Protein AF-A0AA89AJT4-F1 (afdb_monomer_lite)

Sequence (104 aa):
MENFVWTVGYSFKPEFGYSRRISTKVNALITTIDDVYDVYGTLEELELFTSVIESWDVHQMEQLPDCMKICFLALYNFVNEMAYDVMKEQGPYIIPYLRKVVLP

Structure (mmCIF, N/CA/C/O backbone):
data_AF-A0AA89AJT4-F1
#
_entry.id   AF-A0AA89AJT4-F1
#
loop_
_atom_site.group_PDB
_atom_site.id
_atom_site.type_symbol
_atom_site.label_atom_id
_atom_site.label_alt_id
_atom_site.label_comp_id
_atom_site.label_asym_id
_atom_site.label_entity_id
_atom_site.label_seq_id
_atom_site.pdbx_PDB_ins_code
_atom_site.Cartn_x
_atom_site.Cartn_y
_atom_site.Cartn_z
_atom_site.occupancy
_atom_site.B_iso_or_equiv
_atom_site.auth_seq_id
_atom_site.auth_comp_id
_atom_site.auth_asym_id
_atom_site.auth_atom_id
_atom_site.pdbx_PDB_model_num
ATOM 1 N N . MET A 1 1 ? 0.352 14.358 -5.815 1.00 74.88 1 MET A N 1
ATOM 2 C CA . MET A 1 1 ? 1.329 15.251 -6.484 1.00 74.88 1 MET A CA 1
ATOM 3 C C . MET A 1 1 ? 2.635 15.277 -5.701 1.00 74.88 1 MET A C 1
ATOM 5 O O . MET A 1 1 ? 3.666 14.968 -6.279 1.00 74.88 1 MET A O 1
ATOM 9 N N . GLU A 1 2 ? 2.581 15.537 -4.395 1.00 89.75 2 GLU A N 1
ATOM 10 C CA . GLU A 1 2 ? 3.741 15.532 -3.493 1.00 89.75 2 GLU A CA 1
ATOM 11 C C . GLU A 1 2 ? 4.589 14.248 -3.554 1.00 89.75 2 GLU A C 1
ATOM 13 O O . GLU A 1 2 ? 5.774 14.322 -3.866 1.00 89.75 2 GLU A O 1
ATOM 18 N N . ASN A 1 3 ? 3.986 13.066 -3.387 1.00 91.25 3 ASN A N 1
ATOM 19 C CA . ASN A 1 3 ? 4.708 11.781 -3.430 1.00 91.25 3 ASN A CA 1
ATOM 20 C C . ASN A 1 3 ? 5.517 11.559 -4.719 1.00 91.25 3 ASN A C 1
ATOM 22 O O . ASN A 1 3 ? 6.597 10.962 -4.699 1.00 91.25 3 ASN A O 1
ATOM 26 N N . PHE A 1 4 ? 5.022 12.075 -5.847 1.00 89.44 4 PHE A N 1
ATOM 27 C CA . PHE A 1 4 ? 5.737 12.011 -7.118 1.00 89.44 4 PHE A CA 1
ATOM 28 C C . PHE A 1 4 ? 6.918 12.984 -7.149 1.00 89.44 4 PHE A C 1
ATOM 30 O O . PHE A 1 4 ? 7.994 12.615 -7.612 1.00 89.44 4 PHE A O 1
ATOM 37 N N . VAL A 1 5 ? 6.745 14.200 -6.620 1.00 92.88 5 VAL A N 1
ATOM 38 C CA . VAL A 1 5 ? 7.815 15.205 -6.520 1.00 92.88 5 VAL A CA 1
ATOM 39 C C . VAL A 1 5 ? 8.967 14.682 -5.662 1.00 92.88 5 VAL A C 1
ATOM 41 O O . VAL A 1 5 ? 10.111 14.726 -6.111 1.00 92.88 5 VAL A O 1
ATOM 44 N N . TRP A 1 6 ? 8.670 14.097 -4.497 1.00 90.94 6 TRP A N 1
ATOM 45 C CA . TRP A 1 6 ? 9.666 13.427 -3.652 1.00 90.94 6 TRP A CA 1
ATOM 46 C C . TRP A 1 6 ? 10.446 12.365 -4.423 1.00 90.94 6 TRP A C 1
ATOM 48 O O . TRP A 1 6 ? 11.675 12.319 -4.385 1.00 90.94 6 TRP A O 1
ATOM 58 N N . THR A 1 7 ? 9.729 11.545 -5.189 1.00 92.25 7 THR A N 1
ATOM 59 C CA . THR A 1 7 ? 10.333 10.448 -5.940 1.00 92.25 7 THR A CA 1
ATOM 60 C C . THR A 1 7 ? 11.214 10.933 -7.095 1.00 92.25 7 THR A C 1
ATOM 62 O O . THR A 1 7 ? 12.293 10.391 -7.335 1.00 92.25 7 THR A O 1
ATOM 65 N N . VAL A 1 8 ? 10.793 11.980 -7.807 1.00 92.81 8 VAL A N 1
ATOM 66 C CA . VAL A 1 8 ? 11.617 12.629 -8.835 1.00 92.81 8 VAL A CA 1
ATOM 67 C C . VAL A 1 8 ? 12.863 13.257 -8.214 1.00 92.81 8 VAL A C 1
ATOM 69 O O . VAL A 1 8 ? 13.930 13.157 -8.811 1.00 92.81 8 VAL A O 1
ATOM 72 N N . GLY A 1 9 ? 12.748 13.841 -7.017 1.00 91.88 9 GLY A N 1
ATOM 73 C CA . GLY A 1 9 ? 13.859 14.479 -6.311 1.00 91.88 9 GLY A CA 1
ATOM 74 C C . GLY A 1 9 ? 15.070 13.562 -6.120 1.00 91.88 9 GLY A C 1
ATOM 75 O O . GLY A 1 9 ? 16.195 13.996 -6.355 1.00 91.88 9 GLY A O 1
ATOM 76 N N . TYR A 1 10 ? 14.856 12.287 -5.772 1.00 88.81 10 TYR A N 1
ATOM 77 C CA . TYR A 1 10 ? 15.957 11.328 -5.595 1.00 88.81 10 TYR A CA 1
ATOM 78 C C . TYR A 1 10 ? 16.218 10.432 -6.822 1.00 88.81 10 TYR A C 1
ATOM 80 O O . TYR A 1 10 ? 17.330 9.934 -6.989 1.00 88.81 10 TYR A O 1
ATOM 88 N N . SER A 1 11 ? 15.228 10.226 -7.700 1.00 91.62 11 SER A N 1
ATOM 89 C CA . SER A 1 11 ? 15.307 9.316 -8.856 1.00 91.62 11 SER A CA 1
ATOM 90 C C . SER A 1 11 ? 14.998 10.036 -10.174 1.00 91.62 11 SER A C 1
ATOM 92 O O . SER A 1 11 ? 14.120 9.645 -10.945 1.00 91.62 11 SER A O 1
ATOM 94 N N . PHE A 1 12 ? 15.713 11.130 -10.450 1.00 92.12 12 PHE A N 1
ATOM 95 C CA . PHE A 1 12 ? 15.401 12.046 -11.557 1.00 92.12 12 PHE A CA 1
ATOM 96 C C . PHE A 1 12 ? 15.735 11.510 -12.961 1.00 92.12 12 PHE A C 1
ATOM 98 O O . PHE A 1 12 ? 15.199 12.015 -13.949 1.00 92.12 12 PHE A O 1
ATOM 105 N N . LYS A 1 13 ? 16.617 10.509 -13.089 1.00 94.75 13 LYS A N 1
ATOM 106 C CA . LYS A 1 13 ? 17.116 10.069 -14.405 1.00 94.75 13 LYS A CA 1
ATOM 107 C C . LYS A 1 13 ? 16.025 9.405 -15.264 1.00 94.75 13 LYS A C 1
ATOM 109 O O . LYS A 1 13 ? 15.250 8.612 -14.722 1.00 94.75 13 LYS A O 1
ATOM 114 N N . PRO A 1 14 ? 15.941 9.667 -16.583 1.00 91.38 14 PRO A N 1
ATOM 115 C CA . PRO A 1 14 ? 14.846 9.184 -17.432 1.00 91.38 14 PRO A CA 1
ATOM 116 C C . PRO A 1 14 ? 14.590 7.673 -17.358 1.00 91.38 14 PRO A C 1
ATOM 118 O O . PRO A 1 14 ? 13.432 7.264 -17.257 1.00 91.38 14 PRO A O 1
ATOM 121 N N . GLU A 1 15 ? 15.650 6.865 -17.314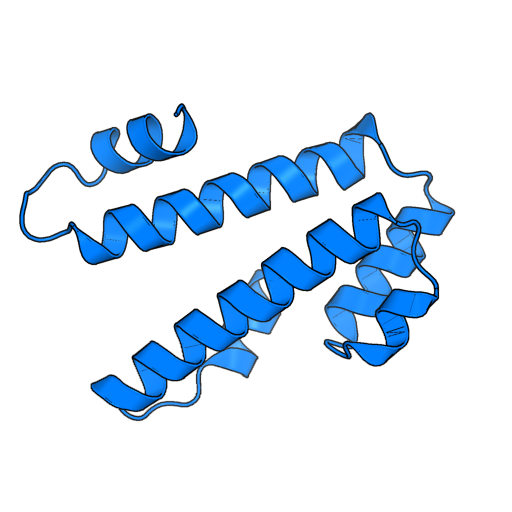 1.00 94.00 15 GLU A N 1
ATOM 122 C CA . GLU A 1 15 ? 15.614 5.399 -17.278 1.00 94.00 15 GLU A CA 1
ATOM 123 C C . GLU A 1 15 ? 14.882 4.816 -16.056 1.00 94.00 15 GLU A C 1
ATOM 125 O O . GLU A 1 15 ? 14.369 3.702 -16.115 1.00 94.00 15 GLU A O 1
ATOM 130 N N . PHE A 1 16 ? 14.742 5.577 -14.967 1.00 92.56 16 PHE A N 1
ATOM 131 C CA . PHE A 1 16 ? 14.076 5.121 -13.742 1.00 92.56 16 PHE A CA 1
ATOM 132 C C . PHE A 1 16 ? 12.558 5.346 -13.730 1.00 92.56 16 PHE A C 1
ATOM 134 O O . PHE A 1 16 ? 11.941 5.361 -12.667 1.00 92.56 16 PHE A O 1
ATOM 141 N N . GLY A 1 17 ? 11.923 5.508 -14.896 1.00 91.88 17 GLY A N 1
ATOM 142 C CA . GLY A 1 17 ? 10.481 5.768 -15.003 1.00 91.88 17 GLY A CA 1
ATOM 143 C C . GLY A 1 17 ? 9.605 4.749 -14.264 1.00 91.88 17 GLY A C 1
ATOM 144 O O . GLY A 1 17 ? 8.708 5.145 -13.518 1.00 91.88 17 GLY A O 1
ATOM 145 N N . TYR A 1 18 ? 9.899 3.453 -14.411 1.00 90.00 18 TYR A N 1
ATOM 146 C CA . TYR A 1 18 ? 9.185 2.392 -13.694 1.00 90.00 18 TYR A CA 1
ATOM 147 C C . TYR A 1 18 ? 9.376 2.504 -12.176 1.00 90.00 18 TYR A C 1
ATOM 149 O O . TYR A 1 18 ? 8.394 2.576 -11.437 1.00 90.00 18 TYR A O 1
ATOM 157 N N . SER A 1 19 ? 10.629 2.625 -11.719 1.00 90.44 19 SER A N 1
ATOM 158 C CA . SER A 1 19 ? 10.946 2.809 -10.297 1.00 90.44 19 SER A CA 1
ATOM 159 C C . SER A 1 19 ? 10.215 4.017 -9.715 1.00 90.44 19 SER A C 1
ATOM 161 O O . SER A 1 19 ? 9.582 3.885 -8.673 1.00 90.44 19 SER A O 1
ATOM 163 N N . ARG A 1 20 ? 10.196 5.162 -10.413 1.00 94.62 20 ARG A N 1
ATOM 164 C CA . ARG A 1 20 ? 9.473 6.348 -9.939 1.00 94.62 20 ARG A CA 1
ATOM 165 C C . ARG A 1 20 ? 7.978 6.100 -9.773 1.00 94.62 20 ARG A C 1
ATOM 167 O O . ARG A 1 20 ? 7.381 6.553 -8.798 1.00 94.62 20 ARG A O 1
ATOM 174 N N . ARG A 1 21 ? 7.358 5.397 -10.722 1.00 93.00 21 ARG A N 1
ATOM 175 C CA . ARG A 1 21 ? 5.928 5.074 -10.659 1.00 93.00 21 ARG A CA 1
ATOM 176 C C . ARG A 1 21 ? 5.619 4.188 -9.453 1.00 93.00 21 ARG A C 1
ATOM 178 O O . ARG A 1 21 ? 4.671 4.480 -8.728 1.00 93.00 21 ARG A O 1
ATOM 185 N N . ILE A 1 22 ? 6.422 3.148 -9.233 1.00 93.31 22 ILE A N 1
ATOM 186 C CA . ILE A 1 22 ? 6.263 2.233 -8.098 1.00 93.31 22 ILE A CA 1
ATOM 187 C C . ILE A 1 22 ? 6.489 2.965 -6.774 1.00 93.31 22 ILE A C 1
ATOM 189 O O . ILE A 1 22 ? 5.610 2.939 -5.920 1.00 93.31 22 ILE A O 1
ATOM 193 N N . SER A 1 23 ? 7.592 3.697 -6.627 1.00 93.00 23 SER A N 1
ATOM 194 C CA . SER A 1 23 ? 7.903 4.444 -5.403 1.00 93.00 23 SER A CA 1
ATOM 195 C C . SER A 1 23 ? 6.861 5.517 -5.083 1.00 93.00 23 SER A C 1
ATOM 197 O O . SER A 1 23 ? 6.511 5.701 -3.926 1.00 93.00 23 SER A O 1
ATOM 199 N N . THR A 1 24 ? 6.270 6.160 -6.094 1.00 94.94 24 T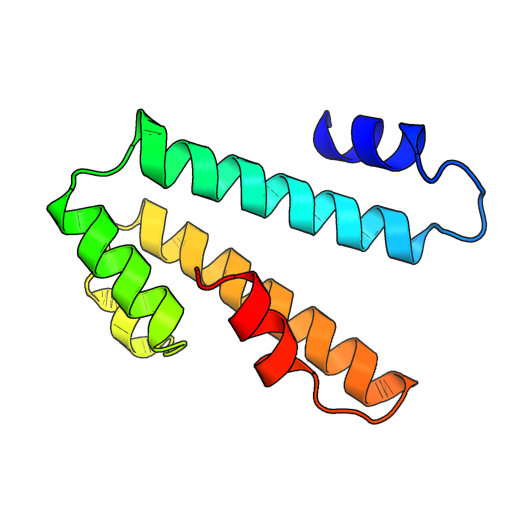HR A N 1
ATOM 200 C CA . THR A 1 24 ? 5.160 7.102 -5.874 1.00 94.94 24 THR A CA 1
ATOM 201 C C . THR A 1 24 ? 3.927 6.409 -5.290 1.00 94.94 24 THR A C 1
ATOM 203 O O . THR A 1 24 ? 3.303 6.958 -4.383 1.00 94.94 24 THR A O 1
ATOM 206 N N . LYS A 1 25 ? 3.568 5.217 -5.799 1.00 94.81 25 LYS A N 1
ATOM 207 C CA . LYS A 1 25 ? 2.463 4.410 -5.253 1.00 94.81 25 LYS A CA 1
ATOM 208 C C . LYS A 1 25 ? 2.773 3.959 -3.817 1.00 94.81 25 LYS A C 1
ATOM 210 O O . LYS A 1 25 ? 1.908 4.092 -2.961 1.00 94.81 25 LYS A O 1
ATOM 215 N N . VAL A 1 26 ? 4.003 3.498 -3.551 1.00 93.94 26 VAL A N 1
ATOM 216 C CA . VAL A 1 26 ? 4.469 3.120 -2.200 1.00 93.94 26 VAL A CA 1
ATOM 217 C C . VAL A 1 26 ? 4.335 4.295 -1.237 1.00 93.94 26 VAL A C 1
ATOM 219 O O . VAL A 1 26 ? 3.685 4.156 -0.211 1.00 93.94 26 VAL A O 1
ATOM 222 N N . ASN A 1 27 ? 4.886 5.460 -1.586 1.00 94.12 27 ASN A N 1
ATOM 223 C CA . ASN A 1 27 ? 4.840 6.641 -0.726 1.00 94.12 27 ASN A CA 1
ATOM 224 C C . ASN A 1 27 ? 3.398 7.069 -0.435 1.00 94.12 27 ASN A C 1
ATOM 226 O O . ASN A 1 27 ? 3.088 7.404 0.698 1.00 94.12 27 ASN A O 1
ATOM 230 N N . ALA A 1 28 ? 2.507 7.002 -1.432 1.00 95.56 28 ALA A N 1
ATOM 231 C CA . ALA A 1 28 ? 1.092 7.298 -1.226 1.00 95.56 28 ALA A CA 1
ATOM 232 C C . ALA A 1 28 ? 0.422 6.330 -0.246 1.00 95.56 28 ALA A C 1
ATOM 234 O O . ALA A 1 28 ? -0.302 6.779 0.634 1.00 95.56 28 ALA A O 1
ATOM 235 N N . LEU A 1 29 ? 0.692 5.028 -0.363 1.00 95.44 29 LEU A N 1
ATOM 236 C CA . LEU A 1 29 ? 0.179 4.043 0.588 1.00 95.44 29 LEU A CA 1
ATOM 237 C C . LEU A 1 29 ? 0.745 4.265 1.991 1.00 95.44 29 LEU A C 1
ATOM 239 O O . LEU A 1 29 ? -0.023 4.213 2.940 1.00 95.44 29 LEU A O 1
ATOM 243 N N . ILE A 1 30 ? 2.043 4.563 2.120 1.00 94.12 30 ILE A N 1
ATOM 244 C CA . ILE A 1 30 ? 2.670 4.866 3.415 1.00 94.12 30 ILE A CA 1
ATOM 245 C C . ILE A 1 30 ? 1.971 6.054 4.070 1.0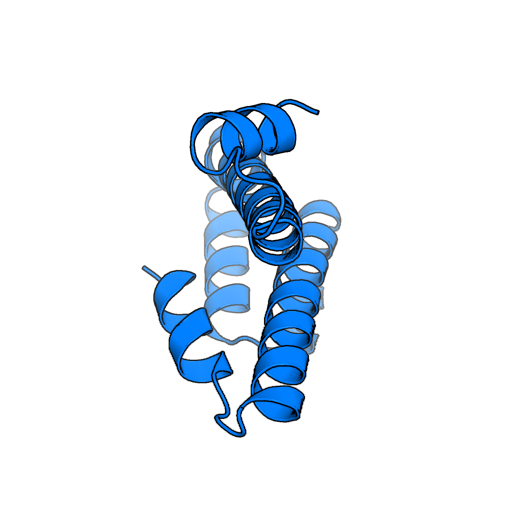0 94.12 30 ILE A C 1
ATOM 247 O O . ILE A 1 30 ? 1.522 5.918 5.196 1.00 94.12 30 ILE A O 1
ATOM 251 N N . THR A 1 31 ? 1.809 7.174 3.359 1.00 94.88 31 THR A N 1
ATOM 252 C CA . THR A 1 31 ? 1.144 8.363 3.919 1.00 94.88 31 THR A CA 1
ATOM 253 C C . THR A 1 31 ? -0.318 8.098 4.270 1.00 94.88 31 THR A C 1
ATOM 255 O O . THR A 1 31 ? -0.803 8.572 5.282 1.00 94.88 31 THR A O 1
ATOM 258 N N . THR A 1 32 ? -1.033 7.309 3.463 1.00 94.81 32 THR A N 1
ATOM 259 C CA . THR A 1 32 ? -2.431 6.970 3.768 1.00 94.81 32 THR A CA 1
ATOM 260 C C . THR A 1 32 ? -2.547 6.035 4.969 1.00 94.81 32 THR A C 1
ATOM 262 O O . THR A 1 32 ? -3.491 6.162 5.737 1.00 94.81 32 THR A O 1
ATOM 265 N N . ILE A 1 33 ? -1.624 5.085 5.132 1.00 95.12 33 ILE A N 1
ATOM 266 C CA . ILE A 1 33 ? -1.594 4.209 6.307 1.00 95.12 33 ILE A CA 1
ATOM 267 C C . ILE A 1 33 ? -1.198 5.015 7.549 1.00 95.12 33 ILE A C 1
ATOM 269 O O . ILE A 1 33 ? -1.816 4.824 8.586 1.00 95.12 33 ILE A O 1
ATOM 273 N N . ASP A 1 34 ? -0.241 5.935 7.438 1.00 95.31 34 ASP A N 1
ATOM 274 C CA . ASP A 1 34 ? 0.150 6.858 8.512 1.00 95.31 34 ASP A CA 1
ATOM 275 C C . ASP A 1 34 ? -1.076 7.604 9.064 1.00 95.31 34 ASP A C 1
ATOM 277 O O . ASP A 1 34 ? -1.421 7.388 10.223 1.00 95.31 34 ASP A O 1
ATOM 281 N N . ASP A 1 35 ? -1.834 8.285 8.190 1.00 95.75 35 ASP A N 1
ATOM 282 C CA . ASP A 1 35 ? -3.083 8.990 8.540 1.00 95.75 35 ASP A CA 1
ATOM 283 C C . ASP A 1 35 ? -4.132 8.071 9.205 1.00 95.75 35 ASP A C 1
ATOM 285 O O . ASP A 1 35 ? -4.938 8.498 10.041 1.00 95.75 35 ASP A O 1
ATOM 289 N N . VAL A 1 36 ? -4.172 6.790 8.806 1.00 95.44 36 VAL A N 1
ATOM 290 C CA . VAL A 1 36 ? -5.060 5.798 9.427 1.00 95.44 36 VAL A CA 1
ATOM 291 C C . VAL A 1 36 ? -4.653 5.566 10.882 1.00 95.44 36 VAL A C 1
ATOM 293 O O . VAL A 1 36 ? -5.536 5.540 11.736 1.00 95.44 36 VAL A O 1
ATOM 296 N N . TYR A 1 37 ? -3.357 5.423 11.167 1.00 95.00 37 TYR A N 1
ATOM 297 C CA . TYR A 1 37 ? -2.838 5.109 12.501 1.00 95.00 37 TYR A CA 1
ATOM 298 C C . TYR A 1 37 ? -2.724 6.315 13.442 1.00 95.00 37 TYR A C 1
ATOM 300 O O . TYR A 1 37 ? -2.860 6.127 14.651 1.00 95.00 37 TYR A O 1
ATOM 308 N N . ASP A 1 38 ? -2.452 7.521 12.944 1.00 95.44 38 ASP A N 1
ATOM 309 C CA . ASP A 1 38 ? -2.152 8.683 13.792 1.00 95.44 38 ASP A CA 1
ATOM 310 C C . ASP A 1 38 ? -3.315 9.684 13.939 1.00 95.44 38 ASP A C 1
ATOM 312 O O . ASP A 1 38 ? -3.365 10.424 14.928 1.00 95.44 38 ASP A O 1
ATOM 316 N N . VAL A 1 39 ? -4.273 9.682 13.002 1.00 94.38 39 VAL A N 1
ATOM 317 C CA . VAL A 1 39 ? -5.413 10.611 12.988 1.00 94.38 39 VAL A CA 1
ATOM 318 C C . VAL A 1 39 ? -6.761 9.891 12.993 1.00 94.38 39 VAL A C 1
ATOM 320 O O . VAL A 1 39 ? -7.658 10.313 13.726 1.00 94.38 39 VAL A O 1
ATOM 323 N N . TYR A 1 40 ? -6.955 8.864 12.159 1.00 92.56 40 TYR A N 1
ATOM 324 C CA . TYR A 1 40 ? -8.304 8.359 11.871 1.00 92.56 40 TYR A CA 1
ATOM 325 C C . TYR A 1 40 ? -8.790 7.247 12.811 1.00 92.56 40 TYR A C 1
ATOM 327 O O . TYR A 1 40 ? -9.935 7.295 13.258 1.00 92.56 40 TYR A O 1
ATOM 335 N N . GLY A 1 41 ? -7.974 6.220 13.055 1.00 93.38 41 GLY A N 1
ATOM 336 C CA . GLY A 1 41 ? -8.414 4.993 13.720 1.00 93.38 41 GLY A CA 1
ATOM 337 C C . GLY A 1 41 ? -8.464 5.089 15.243 1.00 93.38 41 GLY A C 1
ATOM 338 O O . GLY A 1 41 ? -7.611 5.717 15.871 1.00 93.38 41 GLY A O 1
ATOM 339 N N . THR A 1 42 ? -9.433 4.407 15.859 1.00 96.00 42 THR A N 1
ATOM 340 C CA . THR A 1 42 ? -9.353 4.108 17.300 1.00 96.00 42 THR A CA 1
ATOM 341 C C . THR A 1 42 ? -8.383 2.957 17.554 1.00 96.00 42 THR A C 1
ATOM 343 O O . THR A 1 42 ? -8.090 2.172 16.655 1.00 96.00 42 THR A O 1
ATOM 346 N N . LEU A 1 43 ? -7.900 2.808 18.791 1.00 96.00 43 LEU A N 1
ATOM 347 C CA . LEU A 1 43 ? -6.971 1.728 19.138 1.00 96.00 43 LEU A CA 1
ATOM 348 C C . LEU A 1 43 ? -7.524 0.346 18.751 1.00 96.00 43 LEU A C 1
ATOM 350 O O . LEU A 1 43 ? -6.809 -0.449 18.151 1.00 96.00 43 LEU A O 1
ATOM 354 N N . GLU A 1 44 ? -8.801 0.085 19.031 1.00 96.12 44 GLU A N 1
ATOM 355 C CA . GLU A 1 44 ? -9.452 -1.192 18.727 1.00 96.12 44 GLU A CA 1
ATOM 356 C C . GLU A 1 44 ? -9.547 -1.450 17.214 1.00 96.12 44 GLU A C 1
ATOM 358 O O . GLU A 1 44 ? -9.328 -2.570 16.749 1.00 96.12 44 GLU A O 1
ATOM 363 N N . GLU A 1 45 ? -9.848 -0.414 16.425 1.00 96.06 45 GLU A N 1
ATOM 364 C CA . GLU A 1 45 ? -9.880 -0.516 14.963 1.00 96.06 45 GLU A CA 1
ATOM 365 C C . GLU A 1 45 ? -8.478 -0.749 14.387 1.00 96.06 45 GLU A C 1
ATOM 367 O O . GLU A 1 45 ? -8.322 -1.526 13.446 1.00 96.06 45 GLU A O 1
ATOM 372 N N . LEU A 1 46 ? -7.452 -0.122 14.968 1.00 96.25 46 LEU A N 1
ATOM 373 C CA . LEU A 1 46 ? -6.058 -0.264 14.546 1.00 96.25 46 LEU A CA 1
ATOM 374 C C . LEU A 1 46 ? -5.468 -1.630 14.901 1.00 96.25 46 LEU A C 1
ATOM 376 O O . LEU A 1 46 ? -4.705 -2.186 14.108 1.00 96.25 46 LEU A O 1
ATOM 380 N N . GLU A 1 47 ? -5.838 -2.210 16.042 1.00 95.81 47 GLU A N 1
ATOM 381 C CA . GLU A 1 47 ? -5.495 -3.596 16.381 1.00 95.81 47 GLU A CA 1
ATOM 382 C C . GLU A 1 47 ? -6.085 -4.567 15.350 1.00 95.81 47 GLU A C 1
ATOM 384 O O . GLU A 1 47 ? -5.378 -5.435 14.826 1.00 95.81 47 GLU A O 1
ATOM 389 N N . LEU A 1 48 ? -7.356 -4.373 14.983 1.00 96.06 48 LEU A N 1
ATOM 390 C CA . LEU A 1 48 ? -8.010 -5.175 13.952 1.00 96.06 48 LEU A CA 1
ATOM 391 C C . LEU A 1 48 ? -7.369 -4.964 12.573 1.00 96.06 48 LEU A C 1
ATOM 393 O O . LEU A 1 48 ? -7.100 -5.935 11.866 1.00 96.06 48 LEU A O 1
ATOM 397 N N . PHE A 1 49 ? -7.078 -3.719 12.195 1.00 96.19 49 PHE A N 1
ATOM 398 C CA . PHE A 1 49 ? -6.413 -3.386 10.935 1.00 96.19 49 PHE A CA 1
ATOM 399 C C . PHE A 1 49 ? -5.041 -4.051 10.829 1.00 96.19 49 PHE A C 1
ATOM 401 O O . PHE A 1 49 ? -4.744 -4.701 9.824 1.00 96.19 49 PHE A O 1
ATOM 408 N N . THR A 1 50 ? -4.249 -3.985 11.900 1.00 95.56 50 THR A N 1
ATOM 409 C CA . THR A 1 50 ? -2.944 -4.651 11.994 1.00 95.56 50 THR A CA 1
ATOM 410 C C . THR A 1 50 ? -3.090 -6.162 11.829 1.00 95.56 50 THR A C 1
ATOM 412 O O . THR A 1 50 ? -2.388 -6.761 11.017 1.00 95.56 50 THR A O 1
ATOM 415 N N . SER A 1 51 ? -4.060 -6.776 12.512 1.00 95.44 51 SER A N 1
ATOM 416 C CA . SER A 1 51 ? -4.324 -8.214 12.407 1.00 95.44 51 SER A CA 1
ATOM 417 C C . SER A 1 51 ? -4.711 -8.642 10.983 1.00 95.44 51 SER A C 1
ATOM 419 O O . SER A 1 51 ? -4.227 -9.658 10.473 1.00 95.44 51 SER A O 1
ATOM 421 N N . VAL A 1 52 ? -5.526 -7.840 10.288 1.00 95.31 52 VAL A N 1
ATOM 422 C CA . VAL A 1 52 ? -5.886 -8.093 8.885 1.00 95.31 52 VAL A CA 1
ATOM 423 C C . VAL A 1 52 ? -4.649 -8.014 7.984 1.00 95.31 52 VAL A C 1
ATOM 425 O O . VAL A 1 52 ? -4.443 -8.911 7.161 1.00 95.31 52 VAL A O 1
ATOM 428 N N . ILE A 1 53 ? -3.778 -7.016 8.171 1.00 94.12 53 ILE A N 1
ATOM 429 C CA . ILE A 1 53 ? -2.507 -6.910 7.436 1.00 94.12 53 ILE A CA 1
ATOM 430 C C . ILE A 1 53 ? -1.606 -8.122 7.728 1.00 94.12 53 ILE A C 1
ATOM 432 O O . ILE A 1 53 ? -1.048 -8.705 6.800 1.00 94.12 53 ILE A O 1
ATOM 436 N N . GLU A 1 54 ? -1.497 -8.574 8.976 1.00 93.25 54 GLU A N 1
ATOM 437 C CA . GLU A 1 54 ? -0.708 -9.761 9.342 1.00 93.25 54 GLU A CA 1
ATOM 438 C C . GLU A 1 54 ? -1.217 -11.030 8.662 1.00 93.25 54 GLU A C 1
ATOM 440 O O . GLU A 1 54 ? -0.435 -11.780 8.057 1.00 93.25 54 GLU A O 1
ATOM 445 N N . SER A 1 55 ? -2.534 -11.243 8.707 1.00 93.44 55 SER A N 1
ATOM 446 C CA . SER A 1 55 ? -3.185 -12.398 8.091 1.00 93.44 55 SER A CA 1
ATOM 447 C C . SER A 1 55 ? -2.967 -12.438 6.576 1.00 93.44 55 SER A C 1
ATOM 449 O O . SER A 1 55 ? -2.763 -13.514 6.004 1.00 93.44 55 SER A O 1
ATOM 451 N N . TRP A 1 56 ? -2.922 -11.260 5.940 1.00 93.12 56 TRP A N 1
ATOM 452 C CA . TRP A 1 56 ? -2.891 -11.086 4.489 1.00 93.12 56 TRP A CA 1
ATOM 453 C C . TRP A 1 56 ? -4.066 -11.780 3.778 1.00 93.12 56 TRP A C 1
ATOM 455 O O . TRP A 1 56 ? -3.935 -12.256 2.647 1.00 93.12 56 TRP A O 1
ATOM 465 N N . ASP A 1 57 ? -5.210 -11.856 4.459 1.00 93.31 57 ASP A N 1
ATOM 466 C CA . ASP A 1 57 ? -6.434 -12.497 3.992 1.00 93.31 57 ASP A CA 1
ATOM 467 C C . ASP A 1 57 ? -7.499 -11.445 3.660 1.00 93.31 57 ASP A C 1
ATOM 469 O O . ASP A 1 57 ? -8.018 -10.748 4.535 1.00 93.31 57 ASP A O 1
ATOM 473 N N . VAL A 1 58 ? -7.857 -11.356 2.376 1.00 93.69 58 VAL A N 1
ATOM 474 C CA . VAL A 1 58 ? -8.850 -10.395 1.880 1.00 93.69 58 VAL A CA 1
ATOM 475 C C . VAL A 1 58 ? -10.237 -10.607 2.476 1.00 93.69 58 VAL A C 1
ATOM 477 O O . VAL A 1 58 ? -11.017 -9.667 2.547 1.00 93.69 58 VAL A O 1
ATOM 480 N N . HIS A 1 59 ? -10.556 -11.808 2.955 1.00 93.69 59 HIS A N 1
ATOM 481 C CA . HIS A 1 59 ? -11.854 -12.075 3.564 1.00 93.69 59 HIS A CA 1
ATOM 482 C C . HIS A 1 59 ? -11.964 -11.516 4.986 1.00 93.69 59 HIS A C 1
ATOM 484 O O . HIS A 1 59 ? -13.068 -11.214 5.440 1.00 93.69 59 HIS A O 1
ATOM 490 N N . GLN A 1 60 ? -10.842 -11.326 5.687 1.00 93.69 60 GLN A N 1
ATOM 491 C CA . GLN A 1 60 ? -10.847 -10.790 7.052 1.00 93.69 60 GLN A CA 1
ATOM 492 C C . GLN A 1 60 ? -11.087 -9.280 7.095 1.00 93.69 60 GLN A C 1
ATOM 494 O O . GLN A 1 60 ? -11.546 -8.768 8.116 1.00 93.69 60 GLN A O 1
ATOM 499 N N . MET A 1 61 ? -10.886 -8.579 5.973 1.00 94.06 61 MET A N 1
ATOM 500 C CA . MET A 1 61 ? -11.136 -7.140 5.885 1.00 94.06 61 MET A CA 1
ATOM 501 C C . MET A 1 61 ? -12.607 -6.776 6.122 1.00 94.06 61 MET A C 1
ATOM 503 O O . MET A 1 61 ? -12.893 -5.637 6.463 1.00 94.06 61 MET A O 1
ATOM 507 N N . GLU A 1 62 ? -13.553 -7.713 5.981 1.00 93.38 62 GLU A N 1
ATOM 508 C CA . GLU A 1 62 ? -14.982 -7.428 6.170 1.00 93.38 62 GLU A CA 1
ATOM 509 C C . GLU A 1 62 ? -15.338 -6.906 7.567 1.00 93.38 62 GLU A C 1
ATOM 511 O O . GLU A 1 62 ? -16.365 -6.247 7.730 1.00 93.38 62 GLU A O 1
ATOM 516 N N . GLN A 1 63 ? -14.468 -7.156 8.545 1.00 91.81 63 GLN A N 1
ATOM 517 C CA . GLN A 1 63 ? -14.608 -6.709 9.927 1.00 91.81 63 GLN A CA 1
ATOM 518 C C . GLN A 1 63 ? -14.175 -5.244 10.131 1.00 91.81 63 GLN A C 1
ATOM 520 O O . GLN A 1 63 ? -14.504 -4.654 11.156 1.00 91.81 63 GLN A O 1
ATOM 525 N N . LEU A 1 64 ? -13.441 -4.659 9.178 1.00 95.25 64 LEU A N 1
ATOM 526 C CA . LEU A 1 64 ? -12.901 -3.303 9.275 1.00 95.25 64 LEU A CA 1
ATOM 527 C C . LEU A 1 64 ? -13.957 -2.227 8.970 1.00 95.25 64 LEU A C 1
ATOM 529 O O . LEU A 1 64 ? -14.909 -2.490 8.236 1.00 95.25 64 LEU A O 1
ATOM 533 N N . PRO A 1 65 ? -13.758 -0.983 9.430 1.00 94.94 65 PRO A N 1
ATOM 534 C CA . PRO A 1 65 ? -14.467 0.179 8.899 1.00 94.94 65 PRO A CA 1
ATOM 535 C C . PRO A 1 65 ? -14.214 0.378 7.394 1.00 94.94 65 PRO A C 1
ATOM 537 O O . PRO A 1 65 ? -13.145 0.038 6.881 1.00 94.94 65 PRO A O 1
ATOM 540 N N . ASP A 1 66 ? -15.162 0.990 6.677 1.00 93.75 66 ASP A N 1
ATOM 541 C CA . ASP A 1 66 ? -15.104 1.133 5.211 1.00 93.75 66 ASP A CA 1
ATOM 542 C C . ASP A 1 66 ? -13.825 1.823 4.701 1.00 93.75 66 ASP A C 1
ATOM 544 O O . ASP A 1 66 ? -13.253 1.409 3.690 1.00 93.75 66 ASP A O 1
ATOM 548 N N . CYS A 1 67 ? -13.328 2.849 5.400 1.00 91.81 67 CYS A N 1
ATOM 549 C CA . CYS A 1 67 ? -12.090 3.532 5.013 1.00 91.81 67 CYS A CA 1
ATOM 550 C C . CYS A 1 67 ? -10.863 2.604 5.100 1.00 91.81 67 CYS A C 1
ATOM 552 O O . CYS A 1 67 ? -10.034 2.582 4.188 1.00 91.81 67 CYS A O 1
ATOM 554 N N . MET A 1 68 ? -10.778 1.789 6.154 1.00 95.38 68 MET A N 1
ATOM 555 C CA . MET A 1 68 ? -9.693 0.842 6.388 1.00 95.38 68 MET A CA 1
ATOM 556 C C . MET A 1 68 ? -9.793 -0.345 5.428 1.00 95.38 68 MET A C 1
ATOM 558 O O . MET A 1 68 ? -8.766 -0.795 4.927 1.00 95.38 68 MET A O 1
ATOM 562 N N . LYS A 1 69 ? -11.008 -0.790 5.067 1.00 96.12 69 LYS A N 1
ATOM 563 C CA . LYS A 1 69 ? -11.214 -1.768 3.981 1.00 96.12 69 LYS A CA 1
ATOM 564 C C . LYS A 1 69 ? -10.595 -1.284 2.677 1.00 96.12 69 LYS A C 1
ATOM 566 O O . LYS A 1 69 ? -9.845 -2.019 2.040 1.00 96.12 69 LYS A O 1
ATOM 571 N N . ILE A 1 70 ? -10.888 -0.043 2.286 1.00 95.62 70 ILE A N 1
ATOM 572 C CA . ILE A 1 70 ? -10.355 0.548 1.052 1.00 95.62 70 ILE A CA 1
ATOM 573 C C . ILE A 1 70 ? -8.829 0.663 1.131 1.00 95.62 70 ILE A C 1
ATOM 575 O O . ILE A 1 70 ? -8.146 0.313 0.167 1.00 95.62 70 ILE A O 1
ATOM 579 N N . CYS A 1 71 ? -8.293 1.104 2.273 1.00 96.25 71 CYS A N 1
ATOM 580 C CA . CYS A 1 71 ? -6.852 1.215 2.494 1.00 96.25 71 CYS A CA 1
ATOM 581 C C . CYS A 1 71 ? -6.152 -0.150 2.371 1.00 96.25 71 CYS A C 1
ATOM 583 O O . CYS A 1 71 ? -5.218 -0.305 1.578 1.00 96.25 71 CYS A O 1
ATOM 585 N N . PHE A 1 72 ? -6.663 -1.170 3.067 1.00 96.31 72 PHE A N 1
ATOM 586 C CA . PHE A 1 72 ? -6.144 -2.532 2.993 1.00 96.31 72 PHE A CA 1
ATOM 587 C C . PHE A 1 72 ? -6.239 -3.099 1.574 1.00 96.31 72 PHE A C 1
ATOM 589 O O . PHE A 1 72 ? -5.271 -3.660 1.068 1.00 96.31 72 PHE A O 1
ATOM 596 N N . LEU A 1 73 ? -7.372 -2.920 0.892 1.00 96.38 73 LEU A N 1
ATOM 597 C CA . LEU A 1 73 ? -7.561 -3.429 -0.464 1.00 96.38 73 LEU A CA 1
ATOM 598 C C . LEU A 1 73 ? -6.596 -2.766 -1.460 1.00 96.38 73 LEU A C 1
ATOM 600 O O . LEU A 1 73 ? -6.065 -3.438 -2.347 1.00 96.38 73 LEU A O 1
ATOM 604 N N . ALA A 1 74 ? -6.332 -1.466 -1.307 1.00 96.12 74 ALA A N 1
ATOM 605 C CA . ALA A 1 74 ? -5.349 -0.750 -2.113 1.00 96.12 74 ALA A CA 1
ATOM 606 C C . ALA A 1 74 ? -3.929 -1.294 -1.891 1.00 96.12 74 ALA A C 1
ATOM 608 O O . ALA A 1 74 ? -3.223 -1.573 -2.863 1.00 96.12 74 ALA A O 1
ATOM 609 N N . LEU A 1 75 ? -3.540 -1.506 -0.630 1.00 96.44 75 LEU A N 1
ATOM 610 C CA . LEU A 1 75 ? -2.264 -2.112 -0.251 1.00 96.44 75 LEU A CA 1
ATOM 611 C C . LEU A 1 75 ? -2.125 -3.538 -0.806 1.00 96.44 75 LEU A C 1
ATOM 613 O O . LEU A 1 75 ? -1.139 -3.854 -1.475 1.00 96.44 75 LEU A O 1
ATOM 617 N N . TYR A 1 76 ? -3.129 -4.381 -0.565 1.00 95.62 76 TYR A N 1
ATOM 618 C CA . TYR A 1 76 ? -3.162 -5.776 -0.987 1.00 95.62 76 TYR A CA 1
ATOM 619 C C . TYR A 1 76 ? -3.026 -5.893 -2.505 1.00 95.62 76 TYR A C 1
ATOM 621 O O . TYR A 1 76 ? -2.149 -6.604 -3.000 1.00 95.62 76 TYR A O 1
ATOM 629 N N . ASN A 1 77 ? -3.845 -5.163 -3.263 1.00 96.19 77 ASN A N 1
ATOM 630 C CA . ASN A 1 77 ? -3.807 -5.206 -4.722 1.00 96.19 77 ASN A CA 1
ATOM 631 C C . ASN A 1 77 ? -2.475 -4.699 -5.273 1.00 96.19 77 ASN A C 1
ATOM 633 O O . ASN A 1 77 ? -1.927 -5.310 -6.186 1.00 96.19 77 ASN A O 1
ATOM 637 N N . PHE A 1 78 ? -1.926 -3.626 -4.703 1.00 95.50 78 PHE A N 1
ATOM 638 C CA . PHE A 1 78 ? -0.646 -3.080 -5.140 1.00 95.50 78 PHE A CA 1
ATOM 639 C C . PHE A 1 78 ? 0.521 -4.052 -4.923 1.00 95.50 78 PHE A C 1
ATOM 641 O O . PHE A 1 78 ? 1.339 -4.249 -5.822 1.00 95.50 78 PHE A O 1
ATOM 648 N N . VAL A 1 79 ? 0.596 -4.686 -3.751 1.00 94.56 79 VAL A N 1
ATOM 649 C CA . VAL A 1 79 ? 1.650 -5.664 -3.440 1.00 94.56 79 VAL A CA 1
ATOM 650 C C . VAL A 1 79 ? 1.532 -6.901 -4.331 1.00 94.56 79 VAL A C 1
ATOM 652 O O . VAL A 1 79 ? 2.547 -7.396 -4.822 1.00 94.56 79 VAL A O 1
ATOM 655 N N . ASN A 1 80 ? 0.311 -7.378 -4.588 1.00 94.00 80 ASN A N 1
ATOM 656 C CA . ASN A 1 80 ? 0.081 -8.500 -5.498 1.00 94.00 80 ASN A CA 1
ATOM 657 C C . ASN A 1 80 ? 0.411 -8.144 -6.961 1.00 94.00 80 ASN A C 1
ATOM 659 O O . ASN A 1 80 ? 1.053 -8.948 -7.632 1.00 94.00 80 ASN A O 1
ATOM 663 N N . GLU A 1 81 ? 0.039 -6.948 -7.440 1.00 94.25 81 GLU A N 1
ATOM 664 C CA . GLU A 1 81 ? 0.406 -6.427 -8.773 1.00 94.25 81 GLU A CA 1
ATOM 665 C C . GLU A 1 81 ? 1.935 -6.398 -8.927 1.00 94.25 81 GLU A C 1
ATOM 667 O O . GLU A 1 81 ? 2.482 -6.994 -9.853 1.00 94.25 81 GLU A O 1
ATOM 672 N N . MET A 1 82 ? 2.640 -5.798 -7.962 1.00 92.25 82 MET A N 1
ATOM 673 C CA . MET A 1 82 ? 4.101 -5.711 -7.974 1.00 92.25 82 MET A CA 1
ATOM 674 C C . MET A 1 82 ? 4.766 -7.089 -7.965 1.00 92.25 82 MET A C 1
ATOM 676 O O . MET A 1 82 ? 5.719 -7.331 -8.708 1.00 92.25 82 MET A O 1
ATOM 680 N N . ALA A 1 83 ? 4.288 -7.999 -7.117 1.00 93.44 83 ALA A N 1
ATOM 681 C CA . ALA A 1 83 ? 4.850 -9.336 -7.037 1.00 93.44 83 ALA A CA 1
ATOM 682 C C . ALA A 1 83 ? 4.605 -10.141 -8.315 1.00 93.44 83 ALA A C 1
ATOM 684 O O . ALA A 1 83 ? 5.484 -10.894 -8.734 1.00 93.44 83 ALA A O 1
ATOM 685 N N . TYR A 1 84 ? 3.442 -9.966 -8.943 1.00 94.25 84 TYR A N 1
ATOM 686 C CA . TYR A 1 84 ? 3.127 -10.580 -10.223 1.00 94.25 84 TYR A CA 1
ATOM 687 C C . TYR A 1 84 ? 4.042 -10.066 -11.339 1.00 94.25 84 TYR A C 1
ATOM 689 O O . TYR A 1 84 ? 4.596 -10.878 -12.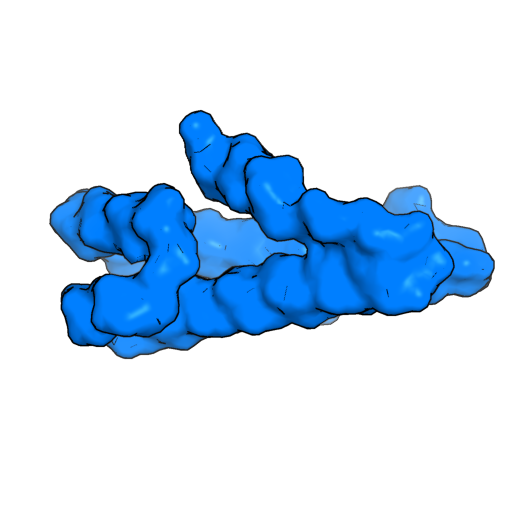081 1.00 94.25 84 TYR A O 1
ATOM 697 N N . ASP A 1 85 ? 4.263 -8.752 -11.423 1.00 91.81 85 ASP A N 1
ATOM 698 C CA . ASP A 1 85 ? 5.158 -8.154 -12.419 1.00 91.81 85 ASP A CA 1
ATOM 699 C C . ASP A 1 85 ?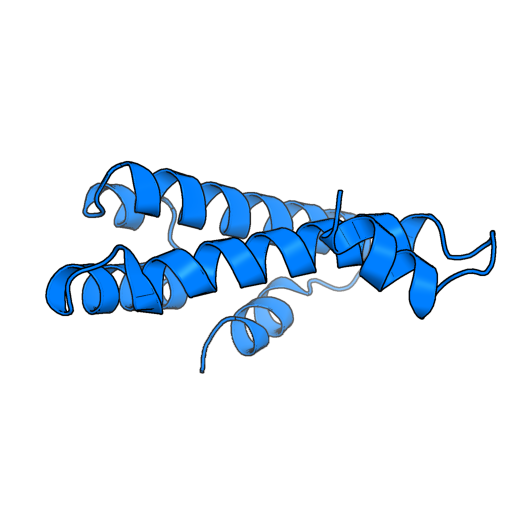 6.596 -8.677 -12.265 1.00 91.81 85 ASP A C 1
ATOM 701 O O . ASP A 1 85 ? 7.206 -9.125 -13.238 1.00 91.81 85 ASP A O 1
ATOM 705 N N . VAL A 1 86 ? 7.115 -8.733 -11.032 1.00 92.00 86 VAL A N 1
ATOM 706 C CA . VAL A 1 86 ? 8.454 -9.284 -10.757 1.00 92.00 86 VAL A CA 1
ATOM 707 C C . VAL A 1 86 ? 8.533 -10.773 -11.083 1.00 92.00 86 VAL A C 1
ATOM 709 O O . VAL A 1 86 ? 9.503 -11.218 -11.697 1.00 92.00 86 VAL A O 1
ATOM 712 N N . MET A 1 87 ? 7.515 -11.553 -10.722 1.00 94.00 87 MET A N 1
ATOM 713 C CA . MET A 1 87 ? 7.470 -12.978 -11.045 1.00 94.00 87 MET A CA 1
ATOM 714 C C . MET A 1 87 ? 7.447 -13.203 -12.562 1.00 94.00 87 MET A C 1
ATOM 716 O O . MET A 1 87 ? 8.133 -14.092 -13.060 1.00 94.00 87 MET A O 1
ATOM 720 N N . LYS A 1 88 ? 6.703 -12.383 -13.308 1.00 94.38 88 LYS A N 1
ATOM 721 C CA . LYS A 1 88 ? 6.598 -12.471 -14.768 1.00 94.38 88 LYS A CA 1
ATOM 722 C C . LYS A 1 88 ? 7.903 -12.103 -15.477 1.00 94.38 88 LYS A C 1
ATOM 724 O O . LYS A 1 88 ? 8.245 -12.742 -16.468 1.00 94.38 88 LYS A O 1
ATOM 729 N N . GLU A 1 89 ? 8.607 -11.077 -15.007 1.00 91.94 89 GLU A N 1
ATOM 730 C CA . GLU A 1 89 ? 9.820 -10.575 -15.667 1.00 91.94 89 GLU A CA 1
ATOM 731 C C . GLU A 1 89 ? 11.099 -11.287 -15.218 1.00 91.94 89 GLU A C 1
ATOM 733 O O . GLU A 1 89 ? 12.014 -11.475 -16.018 1.00 91.94 89 GLU A O 1
ATOM 738 N N . GLN A 1 90 ? 11.179 -11.668 -13.942 1.00 92.69 90 GLN A N 1
ATOM 739 C CA . GLN A 1 90 ? 12.415 -12.147 -13.316 1.00 92.69 90 GLN A CA 1
ATOM 740 C C . GLN A 1 90 ? 12.291 -13.577 -12.771 1.00 92.69 90 GLN A C 1
ATOM 742 O O . GLN A 1 90 ? 13.311 -14.226 -12.541 1.00 92.69 90 GLN A O 1
ATOM 747 N N . GLY A 1 91 ? 11.069 -14.082 -12.553 1.00 91.06 91 GLY A N 1
ATOM 748 C CA . GLY A 1 91 ? 10.795 -15.434 -12.052 1.00 91.06 91 GLY A CA 1
ATOM 749 C C . GLY A 1 91 ? 10.521 -15.616 -10.544 1.00 91.06 91 GLY A C 1
ATOM 750 O O . GLY A 1 91 ? 9.790 -16.551 -10.213 1.00 91.06 91 GLY A O 1
ATOM 751 N N . PRO A 1 92 ? 11.046 -14.812 -9.595 1.00 92.69 92 PRO A N 1
ATOM 752 C CA . PRO A 1 92 ? 10.869 -15.097 -8.176 1.00 92.69 92 PRO A CA 1
ATOM 753 C C . PRO A 1 92 ? 9.491 -14.669 -7.659 1.00 92.69 92 PRO A C 1
ATOM 755 O O . PRO A 1 92 ? 8.961 -13.617 -8.014 1.00 92.69 92 PRO A O 1
ATOM 758 N N . TYR A 1 93 ? 8.948 -15.459 -6.733 1.00 92.00 93 TYR A N 1
ATOM 759 C CA . TYR A 1 93 ? 7.745 -15.119 -5.977 1.00 92.00 93 TYR A CA 1
ATOM 760 C C . TYR A 1 93 ? 8.107 -14.275 -4.748 1.00 92.00 93 TYR A C 1
ATOM 762 O O . TYR A 1 93 ? 8.670 -14.790 -3.779 1.00 92.00 93 TYR A O 1
ATOM 770 N N . ILE A 1 94 ? 7.800 -12.972 -4.786 1.00 93.50 94 ILE A N 1
ATOM 771 C CA . ILE A 1 94 ? 8.319 -12.012 -3.796 1.00 93.50 94 ILE A CA 1
ATOM 772 C C . ILE A 1 94 ? 7.335 -11.579 -2.697 1.00 93.50 94 ILE A C 1
ATOM 774 O O . ILE A 1 94 ? 7.746 -10.884 -1.768 1.00 93.50 94 ILE A O 1
ATOM 778 N N . ILE A 1 95 ? 6.067 -12.009 -2.739 1.00 92.00 95 ILE A N 1
ATOM 779 C CA . ILE A 1 95 ? 5.055 -11.649 -1.721 1.00 92.00 95 ILE A CA 1
ATOM 780 C C . ILE A 1 95 ? 5.539 -11.898 -0.281 1.00 92.00 95 ILE A C 1
ATOM 782 O O . ILE A 1 95 ? 5.361 -11.006 0.548 1.00 92.00 95 ILE A O 1
ATOM 786 N N . PRO A 1 96 ? 6.188 -13.033 0.058 1.00 91.62 96 PRO A N 1
ATOM 787 C CA . PRO A 1 96 ? 6.642 -13.274 1.428 1.00 91.62 96 PRO A CA 1
ATOM 788 C C . PRO A 1 96 ? 7.669 -12.247 1.920 1.00 91.62 96 PRO A C 1
ATOM 790 O O . PRO A 1 96 ? 7.738 -11.982 3.116 1.00 91.62 96 PRO A O 1
ATOM 793 N N . TYR A 1 97 ? 8.460 -11.665 1.014 1.00 91.38 97 TYR A N 1
ATOM 794 C CA . TYR A 1 97 ? 9.420 -10.615 1.351 1.00 91.38 97 TYR A CA 1
ATOM 795 C C . TYR A 1 97 ? 8.725 -9.267 1.516 1.00 91.38 97 TYR A C 1
ATOM 797 O O . TYR A 1 97 ? 9.004 -8.564 2.478 1.00 91.38 97 TYR A O 1
ATOM 805 N N . LEU A 1 98 ? 7.783 -8.936 0.628 1.00 90.62 98 LEU A N 1
ATOM 806 C CA . LEU A 1 98 ? 7.016 -7.691 0.716 1.00 90.62 98 LEU A CA 1
ATOM 807 C C . LEU A 1 98 ? 6.169 -7.641 1.995 1.00 90.62 98 LEU A C 1
ATOM 809 O O . LEU A 1 98 ? 6.175 -6.628 2.685 1.00 90.62 98 LEU A O 1
ATOM 813 N N . ARG A 1 99 ? 5.529 -8.754 2.377 1.00 89.62 99 ARG A N 1
ATOM 814 C CA . ARG A 1 99 ? 4.768 -8.854 3.635 1.00 89.62 99 ARG A CA 1
ATOM 815 C C . ARG A 1 99 ? 5.619 -8.550 4.867 1.00 89.62 99 ARG A C 1
ATOM 817 O O . ARG A 1 99 ? 5.152 -7.860 5.758 1.00 89.62 99 ARG A O 1
ATOM 824 N N . LYS A 1 100 ? 6.87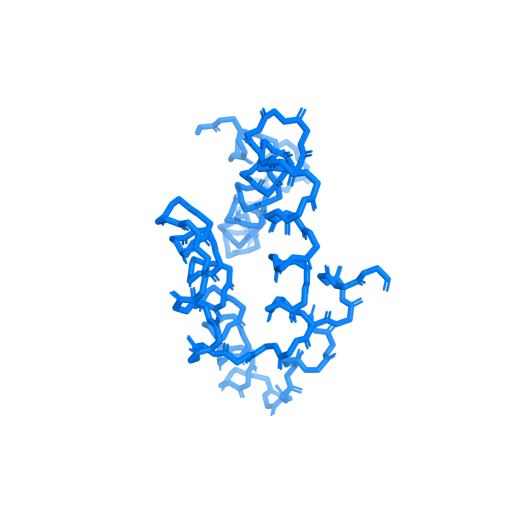5 -9.006 4.900 1.00 87.25 100 LYS A N 1
ATOM 825 C CA . LYS A 1 100 ? 7.801 -8.725 6.012 1.00 87.25 100 LYS A CA 1
ATOM 826 C C . LYS A 1 100 ? 8.212 -7.257 6.135 1.00 87.25 100 LYS A C 1
ATOM 828 O O . LYS A 1 100 ? 8.743 -6.889 7.166 1.00 87.25 100 LYS A O 1
ATOM 833 N N . VAL A 1 101 ? 8.055 -6.458 5.080 1.00 85.25 101 VAL A N 1
ATOM 834 C CA . VAL A 1 101 ? 8.362 -5.017 5.111 1.00 85.25 101 VAL A CA 1
ATOM 835 C C . VAL A 1 101 ? 7.157 -4.212 5.592 1.00 85.25 101 VAL A C 1
ATOM 837 O O . VAL A 1 101 ? 7.322 -3.152 6.181 1.00 85.25 101 VAL A O 1
ATOM 840 N N . VAL A 1 102 ? 5.951 -4.704 5.309 1.00 78.44 102 VAL A N 1
ATOM 841 C CA . VAL A 1 102 ? 4.693 -4.075 5.727 1.00 78.44 102 VAL A CA 1
ATOM 842 C C . VAL A 1 102 ? 4.391 -4.358 7.202 1.00 78.44 102 VAL A C 1
ATOM 844 O O . VAL A 1 102 ? 3.759 -3.541 7.862 1.00 78.44 102 VAL A O 1
ATOM 847 N N . LEU A 1 103 ? 4.832 -5.510 7.707 1.00 66.50 103 LEU A N 1
ATOM 848 C CA . LEU A 1 103 ? 4.640 -5.919 9.093 1.00 66.50 103 LEU A CA 1
ATOM 849 C C . LEU A 1 103 ? 5.819 -5.466 9.968 1.00 66.50 103 LEU A C 1
ATOM 851 O O . LEU A 1 103 ? 6.960 -5.621 9.525 1.00 66.50 103 LEU A O 1
ATOM 855 N N . PRO A 1 104 ? 5.562 -4.912 11.167 1.00 53.84 104 PRO A N 1
ATOM 856 C CA . PRO A 1 104 ? 6.607 -4.585 12.134 1.00 53.84 104 PRO A CA 1
ATOM 857 C C . PRO A 1 104 ? 7.358 -5.821 12.659 1.00 53.84 104 PRO A C 1
ATOM 859 O O . PRO A 1 104 ? 6.788 -6.938 12.661 1.00 53.84 104 PRO A O 1
#

Secondary structure (DSSP, 8-state):
-HHHHHHHHH--SGGGHHHHHHHHHHHHHHHHHHHIIIII--HHHHHHHHHHHHHT-TTGGGGS-HHHHHHHHHHHHHHHHHHHHHHHHH----HHHHHHHH--

Organism: NCBI:txid1293975

InterPro domains:
  IPR005630 Terpene synthase, metal-binding domain [PF03936] (1-101)
  IPR008949 Isoprenoid synthase domain superfamily [G3DSA:1.10.600.10] (1-101)
  IPR008949 Isoprenoid synthase domain superfamily [SSF48576] (2-101)
  IPR050148 Terpene synthase-like [PTHR31225] (1-100)

Radius of gyration: 14.97 Å; chains: 1; bounding box: 32×31×37 Å

Foldseek 3Di:
DVLLVVLCVVVVDPVCPVVSVLSSLVVVLVVLVVCCPPPNDDPVLVVQLLVCLLVLDLVSLVPHDPSSNVSSVSVSVSLVVVQVVCCVPPNDRCSVVVSVVVHD

pLDDT: mean 92.61, std 5.59, range [53.84, 96.44]